Protein AF-A0A1Z9YCK0-F1 (afdb_monomer_lite)

Radius of gyration: 17.04 Å; chains: 1; bounding box: 52×24×39 Å

Sequence (77 aa):
MLSAEFILTLIGFLAGIAFCVFASHRAGKPYDDMKPKRLPWHLIMVLAAFFAVIMLVHMINIFGYETGPENSLLGRR

Structure (mmCIF, N/CA/C/O backbone):
data_AF-A0A1Z9YCK0-F1
#
_entry.id   AF-A0A1Z9YCK0-F1
#
loop_
_atom_site.group_PDB
_atom_site.id
_atom_site.type_symbol
_atom_site.label_atom_id
_atom_site.label_alt_id
_atom_site.label_comp_id
_atom_site.label_asym_id
_atom_site.label_entity_id
_atom_site.label_seq_id
_atom_site.pdbx_PDB_ins_code
_atom_site.Cartn_x
_atom_site.Cartn_y
_atom_site.Cartn_z
_atom_site.occupancy
_atom_site.B_iso_or_equiv
_atom_site.auth_seq_id
_atom_site.auth_comp_id
_atom_site.auth_asym_id
_atom_site.auth_atom_id
_atom_site.pdbx_PDB_model_num
ATOM 1 N N . MET A 1 1 ? -9.072 9.286 19.883 1.00 61.94 1 MET A N 1
ATOM 2 C CA . MET A 1 1 ? -8.953 9.343 18.407 1.00 61.94 1 MET A CA 1
ATOM 3 C C . MET A 1 1 ? -7.750 8.547 17.895 1.00 61.94 1 MET A C 1
ATOM 5 O O . MET A 1 1 ? -7.959 7.735 17.013 1.00 61.94 1 MET A O 1
ATOM 9 N N . LEU A 1 2 ? -6.538 8.672 18.459 1.00 68.81 2 LEU A N 1
ATOM 10 C CA . LEU A 1 2 ? -5.417 7.753 18.173 1.00 68.81 2 LEU A CA 1
ATOM 11 C C . LEU A 1 2 ? -5.510 6.485 19.042 1.00 68.81 2 LEU A C 1
ATOM 13 O O . LEU A 1 2 ? -4.945 6.438 20.132 1.00 68.81 2 LEU A O 1
ATOM 17 N N . SER A 1 3 ? -6.280 5.489 18.603 1.00 87.75 3 SER A N 1
ATOM 18 C CA . SER A 1 3 ? -6.278 4.154 19.220 1.00 87.75 3 SER A CA 1
ATOM 19 C C . SER A 1 3 ? -5.090 3.329 18.709 1.00 87.75 3 SER A C 1
ATOM 21 O O . SER A 1 3 ? -4.566 3.586 17.622 1.00 87.75 3 SER A O 1
ATOM 23 N N . ALA A 1 4 ? -4.654 2.323 19.475 1.00 91.69 4 ALA A N 1
ATOM 24 C CA . ALA A 1 4 ? -3.581 1.423 19.043 1.00 91.69 4 ALA A CA 1
ATOM 25 C C . ALA A 1 4 ? -3.929 0.724 17.716 1.00 91.69 4 ALA A C 1
ATOM 27 O O . ALA A 1 4 ? -3.083 0.617 16.834 1.00 91.69 4 ALA A O 1
ATOM 28 N N . GLU A 1 5 ? -5.192 0.331 17.542 1.00 91.31 5 GLU A N 1
ATOM 29 C CA . GLU A 1 5 ? -5.692 -0.282 16.308 1.00 91.31 5 GLU A CA 1
ATOM 30 C C . GLU A 1 5 ? -5.572 0.655 15.106 1.00 91.31 5 GLU A C 1
ATOM 32 O O . GLU A 1 5 ? -5.100 0.244 14.047 1.00 91.31 5 GLU A O 1
ATOM 37 N N . PHE A 1 6 ? -5.914 1.936 15.278 1.00 92.88 6 PHE A N 1
ATOM 38 C CA . PHE A 1 6 ? -5.765 2.926 14.216 1.00 92.88 6 PHE A CA 1
ATOM 39 C C . PHE A 1 6 ? -4.295 3.102 13.817 1.00 92.88 6 PHE A C 1
ATOM 41 O O . PHE A 1 6 ? -3.974 3.115 12.631 1.00 92.88 6 PHE A O 1
ATOM 48 N N . ILE A 1 7 ? -3.387 3.179 14.797 1.00 94.62 7 ILE A N 1
ATOM 49 C CA . ILE A 1 7 ? -1.944 3.312 14.547 1.00 94.62 7 ILE A CA 1
ATOM 50 C C . ILE A 1 7 ? -1.406 2.089 13.796 1.00 94.62 7 ILE A C 1
ATOM 52 O O . ILE A 1 7 ? -0.695 2.246 12.805 1.00 94.62 7 ILE A O 1
ATOM 56 N N . LEU A 1 8 ? -1.763 0.876 14.228 1.00 94.94 8 LEU A N 1
ATOM 57 C CA . LEU A 1 8 ? -1.332 -0.361 13.572 1.00 94.94 8 LEU A CA 1
ATOM 58 C C . LEU A 1 8 ? -1.868 -0.462 12.141 1.00 94.94 8 LEU A C 1
ATOM 60 O O . LEU A 1 8 ? -1.117 -0.801 11.226 1.00 94.94 8 LEU A O 1
ATOM 64 N N . THR A 1 9 ? -3.134 -0.101 11.936 1.00 94.69 9 THR A N 1
ATOM 65 C CA . THR A 1 9 ? -3.770 -0.079 10.611 1.00 94.69 9 THR A CA 1
ATOM 66 C C . THR A 1 9 ? -3.087 0.923 9.688 1.00 94.69 9 THR A C 1
ATOM 68 O O . THR A 1 9 ? -2.788 0.606 8.539 1.00 94.69 9 THR A O 1
ATOM 71 N N . LEU A 1 10 ? -2.769 2.115 10.199 1.00 95.31 10 LEU A N 1
ATOM 72 C CA . LEU A 1 10 ? -2.076 3.153 9.444 1.00 95.31 10 LEU A CA 1
ATOM 73 C C . LEU A 1 10 ? -0.651 2.728 9.066 1.00 95.31 10 LEU A C 1
ATOM 75 O O . LEU A 1 10 ? -0.242 2.908 7.920 1.00 95.31 10 LEU A O 1
ATOM 79 N N . ILE A 1 11 ? 0.098 2.126 9.995 1.00 97.06 11 ILE A N 1
ATOM 80 C CA . ILE A 1 11 ? 1.435 1.583 9.714 1.00 97.06 11 ILE A CA 1
ATOM 81 C C . ILE A 1 11 ? 1.344 0.483 8.652 1.00 97.06 11 ILE A C 1
ATOM 83 O O . ILE A 1 11 ? 2.118 0.497 7.696 1.00 97.06 11 ILE A O 1
ATOM 87 N N . GLY A 1 12 ? 0.382 -0.435 8.782 1.00 96.06 12 GLY A N 1
ATOM 88 C CA . GLY A 1 12 ? 0.135 -1.492 7.803 1.00 96.06 12 GLY A CA 1
ATOM 89 C C . GLY A 1 12 ? -0.188 -0.932 6.418 1.00 96.06 12 GLY A C 1
ATOM 90 O O . GLY A 1 12 ? 0.402 -1.356 5.426 1.00 96.06 12 GLY A O 1
ATOM 91 N N . PHE A 1 13 ? -1.056 0.076 6.346 1.00 97.06 13 PHE A N 1
ATOM 92 C CA . PHE A 1 13 ? -1.408 0.757 5.104 1.00 97.06 13 PHE A CA 1
ATOM 93 C C . PHE A 1 13 ? -0.189 1.394 4.425 1.00 97.06 13 PHE A C 1
ATOM 95 O O . PHE A 1 13 ? 0.077 1.137 3.249 1.00 97.06 13 PHE A O 1
ATOM 102 N N . LEU A 1 14 ? 0.596 2.171 5.177 1.00 97.69 14 LEU A N 1
ATOM 103 C CA . LEU A 1 14 ? 1.802 2.821 4.663 1.00 97.69 14 LEU A CA 1
ATOM 104 C C . LEU A 1 14 ? 2.859 1.800 4.228 1.00 97.69 14 LEU A C 1
ATOM 106 O O . LEU A 1 14 ? 3.473 1.970 3.173 1.00 97.69 14 LEU A O 1
ATOM 110 N N . ALA A 1 15 ? 3.038 0.716 4.986 1.00 97.00 15 ALA A N 1
ATOM 111 C CA . ALA A 1 15 ? 3.933 -0.378 4.621 1.00 97.00 15 ALA A CA 1
ATOM 112 C C . ALA A 1 15 ? 3.479 -1.074 3.327 1.00 97.00 15 ALA A C 1
ATOM 114 O O . ALA A 1 15 ? 4.304 -1.341 2.452 1.00 97.00 15 ALA A O 1
ATOM 115 N N . GLY A 1 16 ? 2.173 -1.308 3.167 1.00 96.75 16 GLY A N 1
ATOM 116 C CA . GLY A 1 16 ? 1.582 -1.870 1.953 1.00 96.75 16 GLY A CA 1
ATOM 117 C C . GLY A 1 16 ? 1.825 -0.995 0.723 1.00 96.75 16 GLY A C 1
ATOM 118 O O . GLY A 1 16 ? 2.276 -1.495 -0.308 1.00 96.75 16 GLY A O 1
ATOM 119 N N . ILE A 1 17 ? 1.614 0.321 0.843 1.00 97.44 17 ILE A N 1
ATOM 120 C CA . ILE A 1 17 ? 1.905 1.282 -0.233 1.00 97.44 17 ILE A CA 1
ATOM 121 C C . ILE A 1 17 ? 3.396 1.292 -0.564 1.00 97.44 17 ILE A C 1
ATOM 123 O O . ILE A 1 17 ? 3.762 1.165 -1.733 1.00 97.44 17 ILE A O 1
ATOM 127 N N . ALA A 1 18 ? 4.264 1.414 0.442 1.00 97.06 18 ALA A N 1
ATOM 128 C CA . ALA A 1 18 ? 5.709 1.444 0.237 1.00 97.06 18 ALA A CA 1
ATOM 129 C C . ALA A 1 18 ? 6.196 0.173 -0.474 1.00 97.06 18 ALA A C 1
ATOM 131 O O . ALA A 1 18 ? 6.979 0.241 -1.426 1.00 97.06 18 ALA A O 1
ATOM 132 N N . PHE A 1 19 ? 5.679 -0.986 -0.065 1.00 96.06 19 PHE A N 1
ATOM 133 C CA . PHE A 1 19 ? 6.002 -2.260 -0.690 1.00 96.06 19 PHE A CA 1
ATOM 134 C C . PHE A 1 19 ? 5.440 -2.375 -2.113 1.00 96.06 19 PHE A C 1
ATOM 136 O O . PHE A 1 19 ? 6.129 -2.879 -2.998 1.00 96.06 19 PHE A O 1
ATOM 143 N N . CYS A 1 20 ? 4.241 -1.848 -2.372 1.00 95.81 20 CYS A N 1
ATOM 144 C CA . CYS A 1 20 ? 3.659 -1.781 -3.712 1.00 95.81 20 CYS A CA 1
ATOM 145 C C . CYS A 1 20 ? 4.516 -0.925 -4.659 1.00 95.81 20 CYS A C 1
ATOM 147 O O . CYS A 1 20 ? 4.864 -1.375 -5.751 1.00 95.81 20 CYS A O 1
ATOM 149 N N . VAL A 1 21 ? 4.944 0.264 -4.222 1.00 96.25 21 VAL A N 1
ATOM 150 C CA . VAL A 1 21 ? 5.840 1.143 -4.993 1.00 96.25 21 VAL A CA 1
ATOM 151 C C . VAL A 1 21 ? 7.179 0.454 -5.258 1.00 96.25 21 V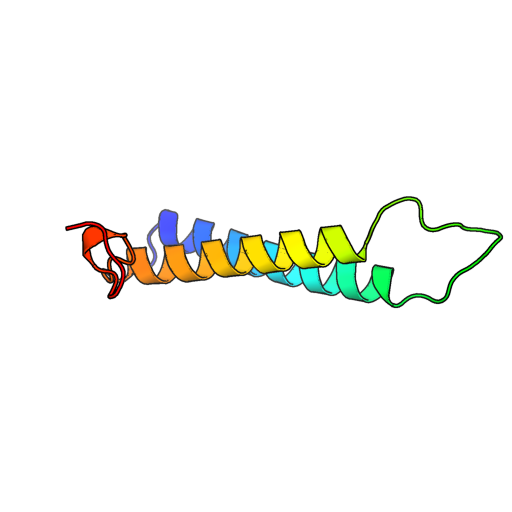AL A C 1
ATOM 153 O O . VAL A 1 21 ? 7.671 0.462 -6.388 1.00 96.25 21 VAL A O 1
ATOM 156 N N . PHE A 1 22 ? 7.751 -0.206 -4.249 1.00 95.06 22 PHE A N 1
ATOM 157 C CA . PHE A 1 22 ? 8.980 -0.978 -4.407 1.00 95.06 22 PHE A CA 1
ATOM 158 C C . PHE A 1 22 ? 8.819 -2.119 -5.423 1.00 95.06 22 PHE A C 1
ATOM 160 O O . PHE A 1 22 ? 9.659 -2.282 -6.314 1.00 95.06 22 PHE A O 1
ATOM 167 N N . ALA A 1 23 ? 7.735 -2.891 -5.323 1.00 93.81 23 ALA A N 1
ATOM 168 C CA . ALA A 1 23 ? 7.437 -3.986 -6.236 1.00 93.81 23 ALA A CA 1
ATOM 169 C C . ALA A 1 23 ? 7.203 -3.479 -7.666 1.00 93.81 23 ALA A C 1
ATOM 171 O O . ALA A 1 23 ? 7.745 -4.063 -8.600 1.00 93.81 23 ALA A O 1
ATOM 172 N N . SER A 1 24 ? 6.491 -2.361 -7.834 1.00 93.81 24 SER A N 1
ATOM 173 C CA . SER A 1 24 ? 6.273 -1.693 -9.121 1.00 93.81 24 SER A CA 1
ATOM 174 C C . SER A 1 24 ? 7.591 -1.250 -9.760 1.00 93.81 24 SER A C 1
ATOM 176 O O . SER A 1 24 ? 7.893 -1.610 -10.898 1.00 93.81 24 SER A O 1
ATOM 178 N N . HIS A 1 25 ? 8.456 -0.584 -8.991 1.00 92.69 25 HIS A N 1
ATOM 179 C CA . HIS A 1 25 ? 9.782 -0.191 -9.463 1.00 92.69 25 HIS A CA 1
ATOM 180 C C . HIS A 1 25 ? 10.632 -1.404 -9.879 1.00 92.69 25 HIS A C 1
ATOM 182 O O . HIS A 1 25 ? 11.339 -1.359 -10.884 1.00 92.69 25 HIS A O 1
ATOM 188 N N . ARG A 1 26 ? 10.562 -2.522 -9.143 1.00 89.69 26 ARG A N 1
ATOM 189 C CA . ARG A 1 26 ? 11.258 -3.771 -9.509 1.00 89.69 26 ARG A CA 1
ATOM 190 C C . ARG A 1 26 ? 10.637 -4.450 -10.730 1.00 89.69 26 ARG A C 1
ATOM 192 O O . ARG A 1 26 ? 11.375 -5.018 -11.535 1.00 89.69 26 ARG A O 1
ATOM 199 N N . ALA A 1 27 ? 9.318 -4.381 -10.882 1.00 89.00 27 ALA A N 1
ATOM 200 C CA . ALA A 1 27 ? 8.586 -4.942 -12.008 1.00 89.00 27 ALA A CA 1
ATOM 201 C C . ALA A 1 27 ? 8.904 -4.207 -13.318 1.00 89.00 27 ALA A C 1
ATOM 203 O O . ALA A 1 27 ? 9.145 -4.873 -14.328 1.00 89.00 27 ALA A O 1
ATOM 204 N N . GLY A 1 28 ? 8.993 -2.873 -13.268 1.00 86.38 28 GLY A N 1
ATOM 205 C CA . GLY A 1 28 ? 9.279 -1.996 -14.407 1.00 86.38 28 GLY A CA 1
ATOM 206 C C . GLY A 1 28 ? 10.727 -2.017 -14.902 1.00 86.38 28 GLY A C 1
ATOM 207 O O . GLY A 1 28 ? 11.015 -1.461 -15.959 1.00 86.38 28 GLY A O 1
ATOM 208 N N . LYS A 1 29 ? 11.653 -2.676 -14.188 1.00 86.44 29 LYS A N 1
ATOM 209 C CA . LYS A 1 29 ? 13.018 -2.858 -14.697 1.00 86.44 29 LYS A CA 1
ATOM 210 C C . LYS A 1 29 ? 13.001 -3.678 -15.996 1.00 86.44 29 LYS A C 1
ATOM 212 O O . LYS A 1 29 ? 12.280 -4.688 -16.048 1.00 86.44 29 LYS A O 1
ATOM 217 N N . PRO A 1 30 ? 13.790 -3.280 -17.015 1.00 82.31 30 PRO A N 1
ATOM 218 C CA . PRO A 1 30 ? 13.897 -4.025 -18.262 1.00 82.31 30 PRO A CA 1
ATOM 219 C C . PRO A 1 30 ? 14.349 -5.461 -17.990 1.00 82.31 30 PRO A C 1
ATOM 221 O O . PRO A 1 30 ? 14.968 -5.759 -16.965 1.00 82.31 30 PRO A O 1
ATOM 224 N N . TYR A 1 31 ? 13.952 -6.363 -18.881 1.00 77.94 31 TYR A N 1
ATOM 225 C CA . TYR A 1 31 ? 14.367 -7.756 -18.807 1.00 77.94 31 TYR A CA 1
ATOM 226 C C . TYR A 1 31 ? 15.879 -7.846 -19.054 1.00 77.94 31 TYR A C 1
ATOM 228 O O . TYR A 1 31 ? 16.389 -7.213 -19.974 1.00 77.94 31 TYR A O 1
ATOM 236 N N . ASP A 1 32 ? 16.579 -8.579 -18.194 1.00 82.56 32 ASP A N 1
ATOM 237 C CA . ASP A 1 32 ? 18.027 -8.777 -18.246 1.00 82.56 32 ASP A CA 1
ATOM 238 C C . ASP A 1 32 ? 18.283 -10.288 -18.225 1.00 82.56 32 ASP A C 1
ATOM 240 O O . ASP A 1 32 ? 17.994 -10.948 -17.221 1.00 82.56 32 ASP A O 1
ATOM 244 N N . ASP A 1 33 ? 18.804 -10.827 -19.330 1.00 74.31 33 ASP A N 1
ATOM 245 C CA . ASP A 1 33 ? 19.129 -12.251 -19.484 1.00 74.31 33 ASP A CA 1
ATOM 246 C C . ASP A 1 33 ? 20.191 -12.715 -18.476 1.00 74.31 33 ASP A C 1
ATOM 248 O O . ASP A 1 33 ? 20.179 -13.860 -18.025 1.00 74.31 33 ASP A O 1
ATOM 252 N N . MET A 1 34 ? 21.088 -11.813 -18.061 1.00 80.81 34 MET A N 1
ATOM 253 C CA . MET A 1 34 ? 22.151 -12.107 -17.100 1.00 80.81 34 MET A CA 1
ATOM 254 C C . MET A 1 34 ? 21.623 -12.140 -15.656 1.00 80.81 34 MET A C 1
ATOM 256 O O . MET A 1 34 ? 22.226 -12.752 -14.769 1.00 80.81 34 MET A O 1
ATOM 260 N N . LYS A 1 35 ? 20.501 -11.456 -15.392 1.00 76.38 35 LYS A N 1
ATOM 261 C CA . LYS A 1 35 ? 19.847 -11.363 -14.077 1.00 76.38 35 LYS A CA 1
ATO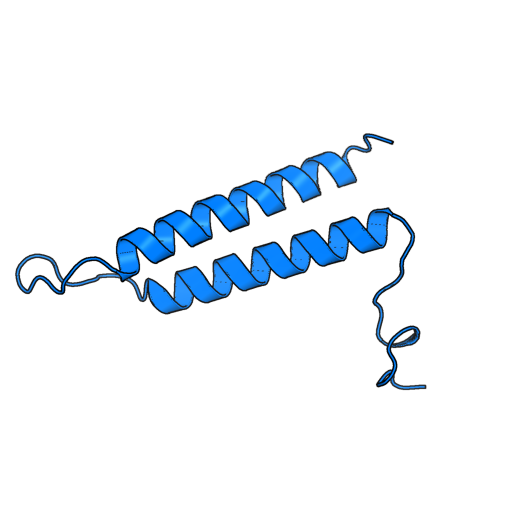M 262 C C . LYS A 1 35 ? 18.334 -11.553 -14.218 1.00 76.38 35 LYS A C 1
ATOM 264 O O . LYS A 1 35 ? 17.569 -10.611 -13.969 1.00 76.38 35 LYS A O 1
ATOM 269 N N . PRO A 1 36 ? 17.885 -12.780 -14.539 1.00 77.31 36 PRO A N 1
ATOM 270 C CA . PRO A 1 36 ? 16.474 -13.056 -14.742 1.00 77.31 36 PRO A CA 1
ATOM 271 C C . PRO A 1 36 ? 15.658 -12.710 -13.493 1.00 77.31 36 PRO A C 1
ATOM 273 O O . PRO A 1 36 ? 16.097 -12.873 -12.345 1.00 77.31 36 PRO A O 1
ATOM 276 N N . LYS A 1 37 ? 14.434 -12.219 -13.714 1.00 80.19 37 LYS A N 1
ATOM 277 C CA . LYS A 1 37 ? 13.497 -11.879 -12.637 1.00 80.19 37 LYS A CA 1
ATOM 278 C C . LYS A 1 37 ? 13.154 -13.156 -11.858 1.00 80.19 37 LYS A C 1
ATOM 280 O O . LYS A 1 37 ? 12.418 -14.002 -12.342 1.00 80.19 37 LYS A O 1
ATOM 285 N N . ARG A 1 38 ? 13.680 -13.278 -10.634 1.00 83.88 38 ARG A N 1
ATOM 286 C CA . ARG A 1 38 ? 13.487 -14.460 -9.765 1.00 83.88 38 ARG A CA 1
ATOM 287 C C . ARG A 1 38 ? 12.083 -14.586 -9.175 1.00 83.88 38 ARG A C 1
ATOM 289 O O . ARG A 1 38 ? 11.702 -15.659 -8.730 1.00 83.88 38 ARG A O 1
ATOM 296 N N . LEU A 1 39 ? 11.354 -13.476 -9.111 1.00 87.88 39 LEU A N 1
ATOM 297 C CA . LEU A 1 39 ? 10.036 -13.389 -8.497 1.00 87.88 39 LEU A CA 1
ATOM 298 C C . LEU A 1 39 ? 9.054 -12.714 -9.458 1.00 87.88 39 LEU A C 1
ATOM 300 O O . LEU A 1 39 ? 9.457 -11.805 -10.198 1.00 87.88 39 LEU A O 1
ATOM 304 N N . PRO A 1 40 ? 7.766 -13.094 -9.420 1.00 90.69 40 PRO A N 1
ATOM 305 C CA . PRO A 1 40 ? 6.722 -12.452 -10.205 1.00 90.69 40 PRO A CA 1
ATOM 306 C C . PRO A 1 40 ? 6.358 -11.090 -9.592 1.00 90.69 40 PRO A C 1
ATOM 308 O O . PRO A 1 40 ? 5.335 -10.934 -8.930 1.00 90.69 40 PRO A O 1
ATOM 311 N N . TRP A 1 41 ? 7.206 -10.080 -9.812 1.00 92.06 41 TRP A N 1
ATOM 312 C CA . TRP A 1 41 ? 7.070 -8.747 -9.205 1.00 92.06 41 TRP A CA 1
ATOM 313 C C . TRP A 1 41 ? 5.725 -8.062 -9.485 1.00 92.06 41 TRP A C 1
ATOM 315 O O . TRP A 1 41 ? 5.222 -7.363 -8.613 1.00 92.06 41 TRP A O 1
ATOM 325 N N . HIS A 1 42 ? 5.110 -8.303 -10.648 1.00 91.81 42 HIS A N 1
ATOM 326 C CA . HIS A 1 42 ? 3.769 -7.791 -10.958 1.00 91.81 42 HIS A CA 1
ATOM 327 C C . HIS A 1 42 ? 2.693 -8.392 -10.042 1.00 91.81 42 HIS A C 1
ATOM 329 O O . HIS A 1 42 ? 1.851 -7.663 -9.532 1.00 91.81 42 HIS A O 1
ATOM 335 N N . LEU A 1 43 ? 2.746 -9.701 -9.778 1.00 93.00 43 LEU A N 1
ATOM 336 C CA . LEU A 1 43 ? 1.810 -10.362 -8.867 1.00 93.00 43 LEU A CA 1
ATOM 337 C C . LEU A 1 43 ? 2.021 -9.882 -7.426 1.00 93.00 43 LEU A C 1
ATOM 339 O O . LEU A 1 43 ? 1.058 -9.586 -6.729 1.00 93.00 43 LEU A O 1
ATOM 343 N N . ILE A 1 44 ? 3.280 -9.720 -7.009 1.00 94.56 44 ILE A N 1
ATOM 344 C CA . ILE A 1 44 ? 3.625 -9.163 -5.692 1.00 94.56 44 ILE A CA 1
ATOM 345 C C . ILE A 1 44 ? 3.084 -7.735 -5.540 1.00 94.56 44 ILE A C 1
ATOM 347 O O . ILE A 1 44 ? 2.512 -7.408 -4.505 1.00 94.56 44 ILE A O 1
ATOM 351 N N . MET A 1 45 ? 3.221 -6.898 -6.571 1.00 95.12 45 MET A N 1
ATOM 352 C CA . MET A 1 45 ? 2.671 -5.541 -6.588 1.00 95.12 45 MET A CA 1
ATOM 353 C C . MET A 1 45 ? 1.143 -5.551 -6.437 1.00 95.12 45 MET A C 1
ATOM 355 O O . MET A 1 45 ? 0.613 -4.801 -5.623 1.00 95.12 45 MET A O 1
ATOM 359 N N . VAL A 1 46 ? 0.437 -6.420 -7.170 1.00 95.88 46 VAL A N 1
ATOM 360 C CA . VAL A 1 46 ? -1.029 -6.544 -7.070 1.00 95.88 46 VAL A CA 1
ATOM 361 C C . VAL A 1 46 ? -1.454 -6.990 -5.669 1.00 95.88 46 VAL A C 1
ATOM 363 O O . VAL A 1 46 ? -2.369 -6.401 -5.100 1.00 95.88 46 VAL A O 1
ATOM 366 N N . LEU A 1 47 ? -0.770 -7.973 -5.077 1.00 96.50 47 LEU A N 1
ATOM 367 C CA . LEU A 1 47 ? -1.049 -8.415 -3.706 1.00 96.50 47 LEU A CA 1
ATOM 368 C C . LEU A 1 47 ? -0.793 -7.306 -2.677 1.00 96.50 47 LEU A C 1
ATOM 370 O O . LEU A 1 47 ? -1.588 -7.129 -1.758 1.00 96.50 47 LEU A O 1
ATOM 374 N N . ALA A 1 48 ? 0.280 -6.530 -2.846 1.00 95.75 48 ALA A N 1
ATOM 375 C CA . ALA A 1 48 ? 0.586 -5.387 -1.989 1.00 95.75 48 ALA A CA 1
ATOM 376 C C . ALA A 1 48 ? -0.483 -4.287 -2.095 1.00 95.75 48 ALA A C 1
ATOM 378 O O . ALA A 1 48 ? -0.911 -3.734 -1.083 1.00 95.75 48 ALA A O 1
ATOM 379 N N . ALA A 1 49 ? -0.947 -4.002 -3.315 1.00 95.75 49 ALA A N 1
ATOM 380 C CA . ALA A 1 49 ? -2.027 -3.053 -3.558 1.00 95.75 49 ALA A CA 1
ATOM 381 C C . ALA A 1 49 ? -3.340 -3.528 -2.919 1.00 95.75 49 ALA A C 1
ATOM 383 O O . ALA A 1 49 ? -4.001 -2.759 -2.227 1.00 95.75 49 ALA A O 1
ATOM 384 N N . PHE A 1 50 ? -3.686 -4.806 -3.089 1.00 97.12 50 PHE A N 1
ATOM 385 C CA . PHE A 1 50 ? -4.864 -5.408 -2.469 1.00 97.12 50 PHE A CA 1
ATOM 386 C C . PHE A 1 50 ? -4.810 -5.333 -0.938 1.00 97.12 50 PHE A C 1
ATOM 388 O O . PHE A 1 50 ? -5.776 -4.917 -0.302 1.00 97.12 50 PHE A O 1
ATOM 395 N N . PHE A 1 51 ? -3.660 -5.652 -0.342 1.00 96.88 51 PHE A N 1
ATOM 396 C CA . PHE A 1 51 ? -3.444 -5.512 1.096 1.00 96.88 51 PHE A CA 1
ATOM 397 C C . PHE A 1 51 ? -3.634 -4.065 1.577 1.00 96.88 51 PHE A C 1
ATOM 399 O O . PHE A 1 51 ? -4.308 -3.835 2.580 1.00 96.88 51 PHE A O 1
ATOM 406 N N . ALA A 1 52 ? -3.102 -3.078 0.848 1.00 95.94 52 ALA A N 1
ATOM 407 C CA . ALA A 1 52 ? -3.306 -1.668 1.176 1.00 95.94 52 ALA A CA 1
ATOM 408 C C . ALA A 1 52 ? -4.794 -1.273 1.105 1.00 95.94 52 ALA A C 1
ATOM 410 O O . ALA A 1 52 ? -5.282 -0.568 1.984 1.00 95.94 52 ALA A O 1
ATOM 411 N N . VAL A 1 53 ? -5.543 -1.773 0.116 1.00 95.44 53 VAL A N 1
ATOM 412 C CA . VAL A 1 53 ? -6.998 -1.553 0.031 1.00 95.44 53 VAL A CA 1
ATOM 413 C C . VAL A 1 53 ? -7.725 -2.155 1.237 1.00 95.44 53 VAL A C 1
ATOM 415 O O . VAL A 1 53 ? -8.586 -1.493 1.808 1.00 95.44 53 VAL A O 1
ATOM 418 N N . ILE A 1 54 ? -7.356 -3.359 1.685 1.00 94.94 54 ILE A N 1
ATOM 419 C CA . ILE A 1 54 ? -7.938 -3.957 2.899 1.00 94.94 54 ILE A CA 1
ATOM 420 C C . ILE A 1 54 ? -7.670 -3.079 4.125 1.00 94.94 54 ILE A C 1
ATOM 422 O O . ILE A 1 54 ? -8.590 -2.821 4.897 1.00 94.94 54 ILE A O 1
ATOM 426 N N . MET A 1 55 ? -6.440 -2.590 4.303 1.00 95.06 55 MET A N 1
ATOM 427 C CA . MET A 1 55 ? -6.104 -1.710 5.430 1.00 95.06 55 MET A CA 1
ATOM 428 C C . MET A 1 55 ? -6.877 -0.387 5.376 1.00 95.06 55 MET A C 1
ATOM 430 O O . MET A 1 55 ? -7.315 0.112 6.410 1.00 95.06 55 MET A O 1
ATOM 434 N N . LEU A 1 56 ? -7.112 0.152 4.177 1.00 93.94 56 LEU A N 1
ATOM 435 C CA . LEU A 1 56 ? -7.951 1.333 3.981 1.00 93.94 56 LEU A CA 1
ATOM 436 C C . LEU A 1 56 ? -9.401 1.076 4.417 1.00 93.94 56 LEU A C 1
ATOM 438 O O . LEU A 1 56 ? -9.969 1.877 5.155 1.00 93.94 56 LEU A O 1
ATOM 442 N N . VAL A 1 57 ? -9.986 -0.051 4.000 1.00 93.69 57 VAL A N 1
ATOM 443 C CA .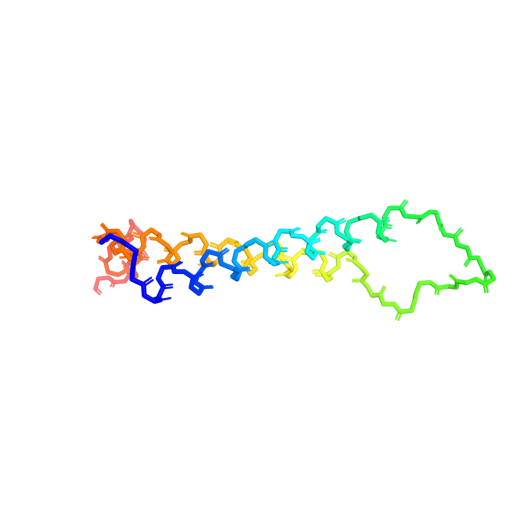 VAL A 1 57 ? -11.338 -0.465 4.416 1.00 93.69 57 VAL A CA 1
ATOM 444 C C . VAL A 1 57 ? -11.398 -0.673 5.927 1.00 93.69 57 VAL A C 1
ATOM 44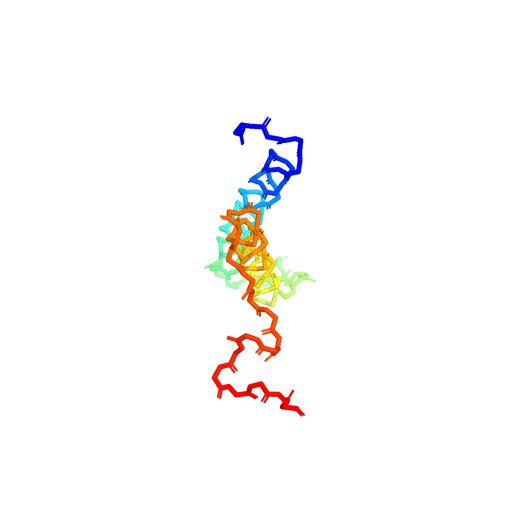6 O O . VAL A 1 57 ? -12.326 -0.210 6.581 1.00 93.69 57 VAL A O 1
ATOM 449 N N . HIS A 1 58 ? -10.381 -1.304 6.510 1.00 91.75 58 HIS A N 1
ATOM 450 C CA . HIS A 1 58 ? -10.312 -1.501 7.951 1.00 91.75 58 HIS A CA 1
ATOM 451 C C . HIS A 1 58 ? -10.267 -0.167 8.711 1.00 91.75 58 HIS A C 1
ATOM 453 O O . HIS A 1 58 ? -10.954 -0.001 9.715 1.00 91.75 58 HIS A O 1
ATOM 459 N N . MET A 1 59 ? -9.544 0.825 8.187 1.00 91.69 59 MET A N 1
ATOM 460 C CA . MET A 1 59 ? -9.526 2.174 8.748 1.00 91.69 59 MET A CA 1
ATOM 461 C C . MET A 1 59 ? -10.911 2.841 8.686 1.00 91.69 59 MET A C 1
ATOM 463 O O . MET A 1 59 ? -11.327 3.461 9.661 1.00 91.69 59 MET A O 1
ATOM 467 N N . ILE A 1 60 ? -11.647 2.677 7.580 1.00 90.75 60 ILE A N 1
ATOM 468 C CA . ILE A 1 60 ? -13.037 3.150 7.432 1.00 90.75 60 ILE A CA 1
ATOM 469 C C . ILE A 1 60 ? -13.958 2.487 8.471 1.00 90.75 60 ILE A C 1
ATOM 471 O O . ILE A 1 60 ? -14.760 3.178 9.101 1.00 90.75 60 ILE A O 1
ATOM 475 N N . ASN A 1 61 ? -13.783 1.188 8.726 1.00 90.50 61 ASN A N 1
ATOM 476 C CA . ASN A 1 61 ? -14.540 0.469 9.753 1.00 90.50 61 ASN A CA 1
ATOM 477 C C . ASN A 1 61 ? -14.256 1.003 11.166 1.00 90.50 61 ASN A C 1
ATOM 479 O O . ASN A 1 61 ? -15.188 1.165 11.949 1.00 90.50 61 ASN A O 1
ATOM 483 N N . ILE A 1 62 ? -13.003 1.354 11.483 1.00 88.88 62 ILE A N 1
ATOM 484 C CA . ILE A 1 62 ? -12.640 1.978 12.772 1.00 88.88 62 ILE A CA 1
ATOM 485 C C . ILE A 1 62 ? -13.339 3.336 12.955 1.00 88.88 62 ILE A C 1
ATOM 487 O O . ILE A 1 62 ? -13.667 3.718 14.078 1.00 88.88 62 ILE A O 1
ATOM 491 N N . PHE A 1 63 ? -13.617 4.059 11.867 1.00 86.56 63 PHE A N 1
ATOM 492 C CA . PHE A 1 63 ? -14.403 5.297 11.908 1.00 86.56 63 PHE A CA 1
ATOM 493 C C . PHE A 1 63 ? -15.913 5.074 12.118 1.00 86.56 63 PHE A C 1
ATOM 495 O O . PHE A 1 63 ? -16.653 6.052 12.211 1.00 86.56 63 PHE A O 1
ATOM 502 N N . GLY A 1 64 ? -16.367 3.823 12.236 1.00 82.81 64 GLY A N 1
ATOM 503 C CA . GLY A 1 64 ? -17.761 3.462 12.506 1.00 82.81 64 GLY A CA 1
ATOM 504 C C . GLY A 1 64 ? -18.599 3.179 11.259 1.00 82.81 64 GLY A C 1
ATOM 505 O O . GLY A 1 64 ? -19.811 3.026 11.371 1.00 82.81 64 GLY A O 1
ATOM 506 N N . TYR A 1 65 ? -17.983 3.105 10.076 1.00 82.50 65 TYR A N 1
ATOM 507 C CA . TYR A 1 65 ? -18.672 2.713 8.846 1.00 82.50 65 TYR A CA 1
ATOM 508 C C . TYR A 1 65 ? -18.519 1.212 8.621 1.00 82.50 65 TYR A C 1
ATOM 510 O O . TYR A 1 65 ? -17.461 0.749 8.211 1.00 82.50 65 TYR A O 1
ATOM 518 N N . GLU A 1 66 ? -19.568 0.438 8.871 1.00 77.25 66 GLU A N 1
ATOM 519 C CA . GLU A 1 66 ? -19.526 -1.005 8.647 1.00 77.25 66 GLU A CA 1
ATOM 520 C C . GLU A 1 66 ? -19.643 -1.336 7.151 1.00 77.25 66 GLU A C 1
ATOM 522 O O . GLU A 1 66 ? -20.652 -1.064 6.506 1.00 77.25 66 GLU A O 1
ATOM 527 N N . THR A 1 67 ? -18.600 -1.949 6.589 1.00 75.69 67 THR A N 1
ATOM 528 C CA . THR A 1 67 ? -18.538 -2.378 5.175 1.00 75.69 67 THR A CA 1
ATOM 529 C C . THR A 1 67 ? -18.890 -3.860 4.965 1.00 75.69 67 THR A C 1
ATOM 531 O O . THR A 1 67 ? -18.560 -4.444 3.931 1.00 75.69 67 THR A O 1
ATOM 534 N N . GLY A 1 68 ? -19.545 -4.489 5.949 1.00 73.19 68 GLY A N 1
ATOM 535 C CA . GLY A 1 68 ? -19.925 -5.903 5.916 1.00 73.19 68 GLY A CA 1
ATOM 536 C C . GLY A 1 68 ? -20.996 -6.240 4.865 1.00 73.19 68 GLY A C 1
ATOM 537 O O . GLY A 1 68 ? -21.688 -5.341 4.375 1.00 73.19 68 GLY A O 1
ATOM 538 N N . PRO A 1 69 ? -21.154 -7.527 4.487 1.00 72.38 69 PRO A N 1
ATOM 539 C CA . PRO A 1 69 ? -22.162 -7.967 3.522 1.00 72.38 69 PRO A CA 1
ATOM 540 C C . PRO A 1 69 ? -23.573 -7.487 3.865 1.00 72.38 69 PRO A C 1
ATOM 542 O O . PRO A 1 69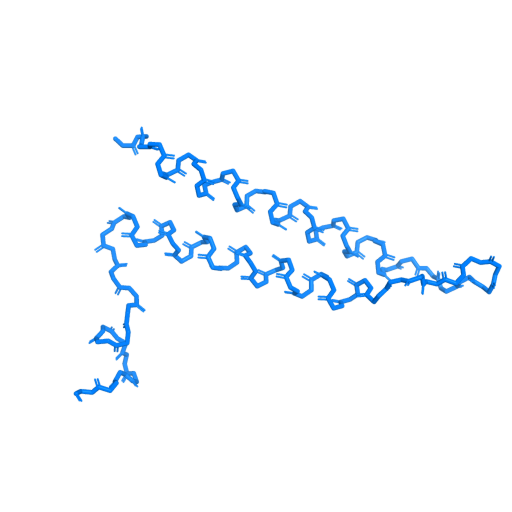 ? -24.299 -7.086 2.970 1.00 72.38 69 PRO A O 1
ATOM 545 N N . GLU A 1 70 ? -23.941 -7.462 5.140 1.00 73.31 70 GLU A N 1
ATOM 546 C CA . GLU A 1 70 ? -25.223 -6.977 5.656 1.00 73.31 70 GLU A CA 1
ATOM 547 C C . GLU A 1 70 ? -25.497 -5.493 5.359 1.00 73.31 70 GLU A C 1
ATOM 549 O O . GLU A 1 70 ? -26.651 -5.095 5.222 1.00 73.31 70 GLU A O 1
ATOM 554 N N . ASN A 1 71 ? -24.441 -4.695 5.188 1.00 71.00 71 ASN A N 1
ATOM 555 C CA . ASN A 1 71 ? -24.505 -3.263 4.898 1.00 71.00 71 ASN A CA 1
ATOM 556 C C . ASN A 1 71 ? -24.189 -2.946 3.418 1.00 71.00 71 ASN A C 1
ATOM 558 O O . ASN A 1 71 ? -24.147 -1.784 3.014 1.00 71.00 71 ASN A O 1
ATOM 562 N N . SER A 1 72 ? -23.971 -3.972 2.585 1.00 69.75 72 SER A N 1
ATOM 563 C CA . SER A 1 72 ? -23.656 -3.838 1.159 1.00 69.75 72 SER A CA 1
ATOM 564 C C . SER A 1 72 ? -24.916 -3.871 0.287 1.00 69.75 72 SER A C 1
ATOM 566 O O . SER A 1 72 ? -25.839 -4.645 0.532 1.00 69.75 72 SER A O 1
ATOM 568 N N . LEU A 1 73 ? -24.938 -3.094 -0.806 1.00 66.81 73 LEU A N 1
ATOM 569 C CA . LEU A 1 73 ? -26.051 -3.070 -1.776 1.00 66.81 73 LEU A CA 1
ATOM 570 C C . LEU A 1 73 ? -26.331 -4.440 -2.424 1.00 66.81 73 LEU A C 1
ATOM 572 O O . LEU A 1 73 ? -27.438 -4.682 -2.900 1.00 66.81 73 LEU A O 1
ATOM 576 N N . LEU A 1 74 ? -25.333 -5.330 -2.443 1.00 74.25 74 LEU A N 1
ATOM 577 C CA . LEU A 1 74 ? -25.421 -6.707 -2.951 1.00 74.25 74 LEU A CA 1
ATOM 578 C C . LEU A 1 74 ? -25.370 -7.749 -1.818 1.00 74.25 74 LEU A C 1
ATOM 580 O O . LEU A 1 74 ? -25.082 -8.922 -2.052 1.00 74.25 74 LEU A O 1
ATOM 584 N N . GLY A 1 75 ? -25.610 -7.309 -0.584 1.00 63.66 75 GLY A N 1
ATOM 585 C CA . GLY A 1 75 ? -25.607 -8.123 0.618 1.00 63.66 75 GLY A CA 1
ATOM 586 C C . GLY A 1 75 ? -26.613 -9.261 0.597 1.00 63.66 75 GLY A C 1
ATOM 587 O O . GLY A 1 75 ? -27.772 -9.073 0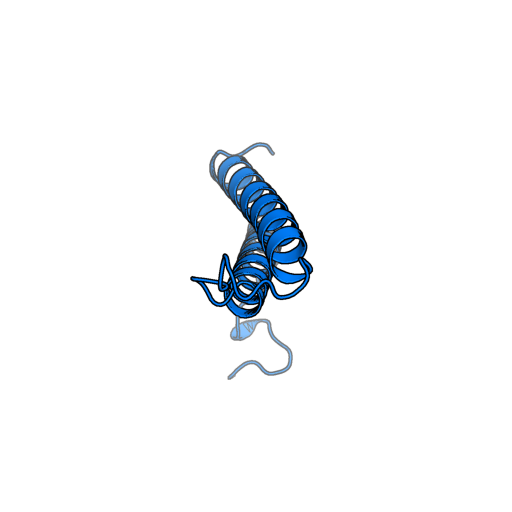.224 1.00 63.66 75 GLY A O 1
ATOM 588 N N . ARG A 1 76 ? -26.188 -10.448 1.046 1.00 66.50 76 ARG A N 1
ATOM 589 C CA . ARG A 1 76 ? -27.107 -11.553 1.337 1.00 66.50 76 ARG A CA 1
ATOM 590 C C . ARG A 1 76 ? -27.989 -11.131 2.518 1.00 66.50 76 ARG A C 1
ATOM 592 O O . ARG A 1 76 ? -27.485 -11.073 3.637 1.00 66.50 76 ARG A O 1
ATOM 599 N N . ARG A 1 77 ? -29.256 -10.811 2.227 1.00 63.81 77 ARG A N 1
ATOM 600 C CA . ARG A 1 77 ? -30.310 -10.603 3.233 1.00 63.81 77 ARG A CA 1
ATOM 601 C C . ARG A 1 77 ? -30.494 -11.840 4.103 1.00 63.81 77 ARG A C 1
ATOM 603 O O . ARG A 1 77 ? -30.339 -12.959 3.558 1.00 63.81 77 ARG A O 1
#

Foldseek 3Di:
DDDPLLVVLVVQLVVLVVQLVVLVVVCPDDADPVDHDPDPSVVSSVVSVVSNVVSVVVNVVVVVDDPDLVPDPNRDD

pLDDT: mean 87.35, std 10.05, range [61.94, 97.69]

Secondary structure (DSSP, 8-state):
---HHHHHHHHHHHHHHHHHHHHHHHHTSPP-TTS---S-HHHHHHHHHHHHHHHHHHHHHHTT---SGGGSTT---